Protein AF-A0A6A0B7T6-F1 (afdb_monomer_lite)

Foldseek 3Di:
DDQPDQDQDDCVNCVVVLCVVLVHDDDPLSVLLVVQLVVQSVVLCVLQPPFRFQNVQLVVLVSVLSSVQSSLCSVCVVPQPPQWDDDPNDIDGDDNGSSPVCSVVSNVRGPPPQPDKDFDDDDDDDPDDDDDCQDQRFIATPNDTDTDPPDPPD

Sequence (154 aa):
MSNEAITPINYDAIKDDLMLIVGIDDGEDDSQLRQAYRLASGYLYALVAGEEVDTVKFEALAATALSESAVYRFNRLSEEGMSQRTQDGESITWESDPMEKWAEAIKATIRNKIINWKLIMVSTIDQNERYDLGYRVPLLANGTWYYTNTGRLR

Radius of gyration: 24.78 Å; chains: 1; bounding box: 50×40×74 Å

pLDDT: mean 75.79, std 17.26, range [38.59, 94.56]

Organism: NCBI:txid2709158

InterPro domains:
  IPR021146 Phage gp6-like head-tail connector protein [PF05135] (20-104)

Structure (mmCIF, N/CA/C/O backbone):
data_AF-A0A6A0B7T6-F1
#
_entry.id   AF-A0A6A0B7T6-F1
#
loop_
_atom_site.group_PDB
_atom_site.id
_atom_site.type_symbol
_atom_site.label_atom_id
_atom_site.label_alt_id
_atom_site.label_comp_id
_atom_site.label_asym_id
_atom_site.label_entity_id
_atom_site.label_seq_id
_atom_site.pdbx_PDB_ins_code
_atom_site.Cartn_x
_atom_site.Cartn_y
_atom_site.Cartn_z
_atom_site.occupancy
_atom_site.B_iso_or_equiv
_atom_site.auth_seq_id
_atom_site.auth_comp_id
_atom_site.auth_asym_id
_atom_site.auth_atom_id
_atom_site.pdbx_PDB_model_num
ATOM 1 N N . MET A 1 1 ? -11.657 -10.233 21.503 1.00 42.62 1 MET A N 1
ATOM 2 C CA . MET A 1 1 ? -11.667 -10.314 20.029 1.00 42.62 1 MET A CA 1
ATOM 3 C C . MET A 1 1 ? -10.234 -10.583 19.614 1.00 42.62 1 MET A C 1
ATOM 5 O O . MET A 1 1 ? -9.347 -9.962 20.186 1.00 42.62 1 MET A O 1
ATOM 9 N N . SER A 1 2 ? -9.993 -11.591 18.781 1.00 42.72 2 SER A N 1
ATOM 10 C CA . SER A 1 2 ? -8.654 -11.930 18.297 1.00 42.72 2 SER A CA 1
ATOM 11 C C . SER A 1 2 ? -8.143 -10.802 17.406 1.00 42.72 2 SER A C 1
ATOM 13 O O . SER A 1 2 ? -8.819 -10.423 16.454 1.00 42.72 2 SER A O 1
ATOM 15 N N . ASN A 1 3 ? -6.975 -10.258 17.739 1.00 52.50 3 ASN A N 1
ATOM 16 C CA . ASN A 1 3 ? -6.261 -9.320 16.884 1.00 52.50 3 ASN A CA 1
ATOM 17 C C . ASN A 1 3 ? -5.695 -10.139 15.714 1.00 52.50 3 ASN A C 1
ATOM 19 O O . ASN A 1 3 ? -4.652 -10.777 15.859 1.00 52.50 3 ASN A O 1
ATOM 23 N N . GLU A 1 4 ? -6.443 -10.255 14.616 1.00 64.25 4 GLU A N 1
ATOM 24 C CA . GLU A 1 4 ? -5.940 -10.919 13.413 1.00 64.25 4 GLU A CA 1
ATOM 25 C C . GLU A 1 4 ? -4.796 -10.078 12.854 1.00 64.25 4 GLU A C 1
ATOM 27 O O . GLU A 1 4 ? -4.980 -8.923 12.471 1.00 64.25 4 GLU A O 1
ATOM 32 N N . ALA A 1 5 ? -3.591 -10.643 12.872 1.00 70.75 5 ALA A N 1
ATOM 33 C CA . ALA A 1 5 ? -2.422 -9.977 12.331 1.00 70.75 5 ALA A CA 1
ATOM 34 C C . ALA A 1 5 ? -2.617 -9.751 10.826 1.00 70.75 5 ALA A C 1
ATOM 36 O O . ALA A 1 5 ? -3.005 -10.666 10.096 1.00 70.75 5 A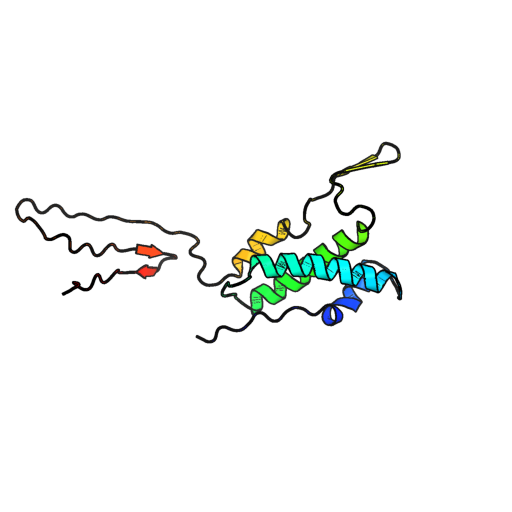LA A O 1
ATOM 37 N N . ILE A 1 6 ? -2.324 -8.533 10.365 1.00 80.56 6 ILE A N 1
ATOM 38 C CA . ILE A 1 6 ? -2.307 -8.208 8.939 1.00 80.56 6 ILE A CA 1
ATOM 39 C C . ILE A 1 6 ? -1.300 -9.140 8.268 1.00 80.56 6 ILE A C 1
ATOM 41 O O . ILE A 1 6 ? -0.122 -9.145 8.628 1.00 80.56 6 ILE A O 1
ATOM 45 N N . THR A 1 7 ? -1.764 -9.928 7.302 1.00 82.31 7 THR A N 1
ATOM 46 C CA . THR A 1 7 ? -0.882 -10.792 6.518 1.00 82.31 7 THR A CA 1
ATOM 47 C C . THR A 1 7 ? -0.217 -9.939 5.440 1.00 82.31 7 THR A C 1
ATOM 49 O O . THR A 1 7 ? -0.927 -9.320 4.643 1.00 82.31 7 THR A O 1
ATOM 52 N N . PRO A 1 8 ? 1.125 -9.845 5.408 1.00 85.56 8 PRO A N 1
ATOM 53 C CA . PRO A 1 8 ? 1.800 -9.127 4.345 1.00 85.56 8 PRO A CA 1
ATOM 54 C C . PRO A 1 8 ? 1.529 -9.794 2.998 1.00 85.56 8 PRO A C 1
ATOM 56 O O . PRO A 1 8 ? 1.643 -11.014 2.872 1.00 85.56 8 PRO A O 1
ATOM 59 N N . ILE A 1 9 ? 1.219 -8.994 1.984 1.00 88.31 9 ILE A N 1
ATOM 60 C CA . ILE A 1 9 ? 1.192 -9.455 0.604 1.00 88.31 9 ILE A CA 1
ATOM 61 C C . ILE A 1 9 ? 2.642 -9.787 0.256 1.00 88.31 9 ILE A C 1
ATOM 63 O O . ILE A 1 9 ? 3.555 -8.986 0.477 1.00 88.31 9 ILE A O 1
ATOM 67 N N . ASN A 1 10 ? 2.887 -11.012 -0.194 1.00 90.56 10 ASN A N 1
ATOM 68 C CA . ASN A 1 10 ? 4.222 -11.408 -0.611 1.00 90.56 10 ASN A CA 1
ATOM 69 C C . ASN A 1 10 ? 4.455 -10.913 -2.043 1.00 90.56 10 ASN A C 1
ATOM 71 O O . ASN A 1 10 ? 3.559 -11.013 -2.877 1.00 90.56 10 ASN A O 1
ATOM 75 N N . TYR A 1 11 ? 5.662 -10.429 -2.333 1.00 91.12 11 TYR A N 1
ATOM 76 C CA . TYR A 1 11 ? 6.073 -10.095 -3.695 1.00 91.12 11 TYR A CA 1
ATOM 77 C C . TYR A 1 11 ? 5.805 -11.254 -4.654 1.00 91.12 11 TYR A C 1
ATOM 79 O O . TYR A 1 11 ? 5.214 -11.056 -5.705 1.00 91.12 11 TYR A O 1
ATOM 87 N N . ASP A 1 12 ? 6.160 -12.478 -4.252 1.00 90.69 12 ASP A N 1
ATOM 88 C CA . ASP A 1 12 ? 6.025 -13.654 -5.115 1.00 90.69 12 ASP A CA 1
ATOM 89 C C . ASP A 1 12 ? 4.553 -13.985 -5.443 1.00 90.69 12 ASP A C 1
ATOM 91 O O . ASP A 1 12 ? 4.292 -14.699 -6.401 1.00 90.69 12 ASP A O 1
ATOM 95 N N . ALA A 1 13 ? 3.588 -13.452 -4.681 1.00 90.19 13 ALA A N 1
ATOM 96 C CA . ALA A 1 13 ? 2.161 -13.630 -4.955 1.00 90.19 13 ALA A CA 1
ATOM 97 C C . ALA A 1 13 ? 1.633 -12.701 -6.061 1.00 90.19 13 ALA A C 1
ATOM 99 O O . ALA A 1 13 ? 0.581 -12.983 -6.623 1.00 90.19 13 ALA A O 1
ATOM 100 N N . ILE A 1 14 ? 2.337 -11.603 -6.350 1.00 90.75 14 ILE A N 1
ATOM 101 C CA . ILE A 1 14 ? 1.947 -10.611 -7.366 1.00 90.75 14 ILE A CA 1
ATOM 102 C C . ILE A 1 14 ? 3.028 -10.403 -8.439 1.00 90.75 14 ILE A C 1
ATOM 104 O O . ILE A 1 14 ? 2.870 -9.563 -9.319 1.00 90.75 14 ILE A O 1
ATOM 108 N N . LYS A 1 15 ? 4.144 -11.139 -8.355 1.00 91.62 15 LYS A N 1
ATOM 109 C CA . LYS A 1 15 ? 5.321 -10.984 -9.219 1.00 91.62 15 LYS A CA 1
ATOM 110 C C . LYS A 1 15 ? 4.952 -11.091 -10.697 1.00 91.62 15 LYS A C 1
ATOM 112 O O . LYS A 1 15 ? 5.321 -10.209 -11.465 1.00 91.62 15 LYS A O 1
ATOM 117 N N . ASP A 1 16 ? 4.222 -12.137 -11.072 1.00 90.69 16 ASP A N 1
ATOM 118 C CA . ASP A 1 16 ? 3.897 -12.415 -12.474 1.00 90.69 16 ASP A CA 1
ATOM 119 C C . ASP A 1 16 ? 3.056 -11.284 -13.088 1.00 90.69 16 ASP A C 1
ATOM 121 O O . ASP A 1 16 ? 3.340 -10.829 -14.196 1.00 90.69 16 ASP A O 1
ATOM 125 N N . ASP A 1 17 ? 2.088 -10.757 -12.332 1.00 90.25 17 ASP A N 1
ATOM 126 C CA . ASP A 1 17 ? 1.274 -9.613 -12.752 1.00 90.25 17 ASP A CA 1
ATOM 127 C C . ASP A 1 17 ? 2.125 -8.345 -12.897 1.00 90.25 17 ASP A C 1
ATOM 129 O O . ASP A 1 17 ? 2.000 -7.613 -13.879 1.00 90.25 17 ASP A O 1
ATOM 133 N N . LEU A 1 18 ? 3.025 -8.084 -11.945 1.00 91.50 18 LEU A N 1
ATOM 134 C CA . LEU A 1 18 ? 3.921 -6.930 -12.006 1.00 91.50 18 LEU A CA 1
ATOM 135 C C . LEU A 1 18 ? 4.860 -6.998 -13.215 1.00 91.50 18 LEU A C 1
ATOM 137 O O . LEU A 1 18 ? 5.015 -5.998 -13.917 1.00 91.50 18 LEU A O 1
ATOM 141 N N . MET A 1 19 ? 5.464 -8.162 -13.464 1.00 90.88 19 MET A N 1
ATOM 142 C CA . MET A 1 19 ? 6.355 -8.389 -14.604 1.00 90.88 19 MET A CA 1
ATOM 143 C C . MET A 1 19 ? 5.618 -8.206 -15.929 1.00 90.88 19 MET A C 1
ATOM 145 O O . MET A 1 19 ? 6.128 -7.543 -16.832 1.00 90.88 19 MET A O 1
ATOM 149 N N . LEU A 1 20 ? 4.385 -8.711 -16.013 1.00 90.38 20 LEU A N 1
ATOM 150 C CA . LEU A 1 20 ? 3.525 -8.526 -17.175 1.00 90.38 20 LEU A CA 1
ATOM 151 C C . LEU A 1 20 ? 3.205 -7.044 -17.422 1.00 90.38 20 LEU A C 1
ATOM 153 O O . LEU A 1 20 ? 3.247 -6.593 -18.565 1.00 90.38 20 LEU A O 1
ATOM 157 N N . ILE A 1 21 ? 2.898 -6.278 -16.368 1.00 89.69 21 ILE A N 1
ATOM 158 C CA . ILE A 1 21 ? 2.550 -4.852 -16.480 1.00 89.69 21 ILE A CA 1
ATOM 159 C C . ILE A 1 21 ? 3.746 -4.013 -16.942 1.00 89.69 21 ILE A C 1
ATOM 161 O O . ILE A 1 21 ? 3.577 -3.105 -17.756 1.00 89.69 21 ILE A O 1
ATOM 165 N N . VAL A 1 22 ? 4.943 -4.292 -16.421 1.00 88.75 22 VAL A N 1
ATOM 166 C CA . VAL A 1 22 ? 6.161 -3.535 -16.766 1.00 88.75 22 VAL A CA 1
ATOM 167 C C . VAL A 1 22 ? 6.874 -4.070 -18.013 1.00 88.75 22 VAL A C 1
ATOM 169 O O . VAL A 1 22 ? 7.765 -3.403 -18.530 1.00 88.75 22 VAL A O 1
ATOM 172 N N . GLY A 1 23 ? 6.452 -5.226 -18.534 1.00 87.44 23 GLY A N 1
ATOM 173 C CA . GLY A 1 23 ? 6.948 -5.801 -19.785 1.00 87.44 23 GLY A CA 1
ATOM 174 C C . GLY A 1 23 ? 8.355 -6.393 -19.687 1.00 87.44 23 GLY A C 1
ATOM 175 O O . GLY A 1 23 ? 9.121 -6.275 -20.643 1.00 87.44 23 GLY A O 1
ATOM 176 N N . ILE A 1 24 ? 8.703 -6.998 -18.547 1.00 86.00 24 ILE A N 1
ATOM 177 C CA . ILE A 1 24 ? 10.014 -7.630 -18.317 1.00 86.00 24 ILE A CA 1
ATOM 178 C C . ILE A 1 24 ? 9.877 -9.155 -18.259 1.00 86.00 24 ILE A C 1
ATOM 180 O O . ILE A 1 24 ? 8.909 -9.658 -17.693 1.00 86.00 24 ILE A O 1
ATOM 184 N N . ASP A 1 25 ? 10.857 -9.878 -18.811 1.00 75.81 25 ASP A N 1
ATOM 185 C CA . ASP A 1 25 ? 10.803 -11.345 -18.927 1.00 75.81 25 ASP A CA 1
ATOM 186 C C . ASP A 1 25 ? 11.765 -12.102 -17.982 1.00 75.81 25 ASP A C 1
ATOM 188 O O . ASP A 1 25 ? 11.377 -13.184 -17.557 1.00 75.81 25 ASP A O 1
ATOM 192 N N . ASP A 1 26 ? 12.956 -11.586 -17.595 1.00 70.50 26 ASP A N 1
ATOM 193 C CA . ASP A 1 26 ? 13.676 -12.013 -16.362 1.00 70.50 26 ASP A CA 1
ATOM 194 C C . ASP A 1 26 ? 15.025 -11.301 -16.072 1.00 70.50 26 ASP A C 1
ATOM 196 O O . ASP A 1 26 ? 15.671 -10.742 -16.962 1.00 70.50 26 ASP A O 1
ATOM 200 N N . GLY A 1 27 ? 15.506 -11.457 -14.825 1.00 65.75 27 GLY A N 1
ATOM 201 C CA . GLY A 1 27 ? 16.924 -11.388 -14.436 1.00 65.75 27 GLY A CA 1
ATOM 202 C C . GLY A 1 27 ? 17.328 -10.190 -13.573 1.00 65.75 27 GLY A C 1
ATOM 203 O O . GLY A 1 27 ? 17.319 -10.252 -12.343 1.00 65.75 27 GLY A O 1
ATOM 204 N N . GLU A 1 28 ? 17.758 -9.108 -14.214 1.00 67.44 28 GLU A N 1
ATOM 205 C CA . GLU A 1 28 ? 18.253 -7.904 -13.529 1.00 67.44 28 GLU A CA 1
ATOM 206 C C . GLU A 1 28 ? 17.087 -6.983 -13.125 1.00 67.44 28 GLU A C 1
ATOM 208 O O . GLU A 1 28 ? 17.045 -6.467 -12.003 1.00 67.44 28 GLU A O 1
ATOM 213 N 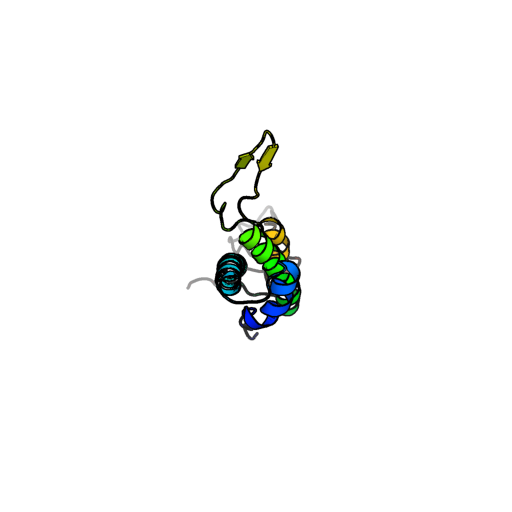N . ASP A 1 29 ? 16.068 -6.908 -13.982 1.00 77.12 29 ASP A N 1
ATOM 214 C CA . ASP A 1 29 ? 14.874 -6.083 -13.791 1.00 77.12 29 ASP A CA 1
ATOM 215 C C . ASP A 1 29 ? 13.934 -6.629 -12.695 1.00 77.12 29 ASP A C 1
ATOM 217 O O . ASP A 1 29 ? 13.266 -5.853 -12.012 1.00 77.12 29 ASP A O 1
ATOM 221 N N . ASP A 1 30 ? 13.944 -7.943 -12.417 1.00 84.50 30 ASP A N 1
ATOM 222 C CA . ASP A 1 30 ? 13.184 -8.527 -11.292 1.00 84.50 30 ASP A CA 1
ATOM 223 C C . ASP A 1 30 ? 13.713 -8.029 -9.939 1.00 84.50 30 ASP A C 1
ATOM 225 O O . ASP A 1 30 ? 12.952 -7.779 -9.002 1.00 84.50 30 ASP A O 1
ATOM 229 N N . SER A 1 31 ? 15.031 -7.838 -9.820 1.00 87.25 31 SER A N 1
ATOM 230 C CA . SER A 1 31 ? 15.641 -7.339 -8.582 1.00 87.25 31 SER A CA 1
ATOM 231 C C . SER A 1 31 ? 15.228 -5.892 -8.290 1.00 87.25 31 SER A C 1
ATOM 233 O O . SER A 1 31 ? 14.919 -5.533 -7.148 1.00 87.25 31 SER A O 1
ATOM 235 N N . GLN A 1 32 ? 15.151 -5.089 -9.348 1.00 88.31 32 GLN A N 1
ATOM 236 C CA . GLN A 1 32 ? 14.711 -3.705 -9.335 1.00 88.31 32 GLN A CA 1
ATOM 237 C C . GLN A 1 32 ? 13.217 -3.589 -9.017 1.00 88.31 32 GLN A C 1
ATOM 239 O O . GLN A 1 32 ? 12.821 -2.814 -8.143 1.00 88.31 32 GLN A O 1
ATOM 244 N N . LEU A 1 33 ? 12.389 -4.420 -9.650 1.00 91.19 33 LEU A N 1
ATOM 245 C CA . LEU A 1 33 ? 10.954 -4.495 -9.392 1.00 91.19 33 LEU A CA 1
ATOM 246 C C . LEU A 1 33 ? 10.659 -4.939 -7.954 1.00 91.19 33 LEU A C 1
ATOM 248 O O . LEU A 1 33 ? 9.837 -4.330 -7.264 1.00 91.19 33 LEU A O 1
ATOM 252 N N . ARG A 1 34 ? 11.407 -5.920 -7.440 1.00 92.38 34 ARG A N 1
ATOM 253 C CA . ARG A 1 34 ? 11.344 -6.340 -6.033 1.00 92.38 34 ARG A CA 1
ATOM 254 C C . ARG A 1 34 ? 11.728 -5.209 -5.078 1.00 92.38 34 ARG A C 1
ATOM 256 O O . ARG A 1 34 ? 11.128 -5.078 -4.008 1.00 92.38 34 ARG A O 1
ATOM 263 N N . GLN A 1 35 ? 12.708 -4.378 -5.431 1.00 90.31 35 GLN A N 1
ATOM 264 C CA . GLN A 1 35 ? 13.083 -3.221 -4.618 1.00 90.31 35 GLN A CA 1
ATOM 265 C C . GLN A 1 35 ? 11.991 -2.144 -4.623 1.00 90.31 35 GLN A C 1
ATOM 267 O O . GLN A 1 35 ? 11.629 -1.648 -3.552 1.00 90.31 35 GLN A O 1
ATOM 272 N N . ALA A 1 36 ? 11.419 -1.838 -5.789 1.00 91.12 36 ALA A N 1
ATOM 273 C CA . ALA A 1 36 ? 10.288 -0.923 -5.920 1.00 91.12 36 ALA A CA 1
ATOM 274 C C . ALA A 1 36 ? 9.086 -1.397 -5.084 1.00 91.12 36 ALA A C 1
ATOM 276 O O . ALA A 1 36 ? 8.511 -0.624 -4.311 1.00 91.12 36 ALA A O 1
ATOM 277 N N . TYR A 1 37 ? 8.779 -2.695 -5.147 1.00 93.75 37 TYR A N 1
ATOM 278 C CA . TYR A 1 37 ? 7.765 -3.328 -4.310 1.00 93.75 37 TYR A CA 1
ATOM 279 C C . TYR A 1 37 ? 8.057 -3.181 -2.813 1.00 93.75 37 TYR A C 1
ATOM 281 O O . TYR A 1 37 ? 7.167 -2.850 -2.028 1.00 93.75 37 TYR A O 1
ATOM 289 N N . ARG A 1 38 ? 9.305 -3.406 -2.386 1.00 93.06 38 ARG A N 1
ATOM 290 C CA . ARG A 1 38 ? 9.702 -3.304 -0.974 1.00 93.06 38 ARG A CA 1
ATOM 291 C C . ARG A 1 38 ? 9.493 -1.894 -0.416 1.00 93.06 38 ARG A C 1
ATOM 293 O O . ARG A 1 38 ? 9.089 -1.747 0.735 1.00 93.06 38 ARG A O 1
ATOM 300 N N . LEU A 1 39 ? 9.759 -0.864 -1.217 1.00 89.81 39 LEU A N 1
ATOM 301 C CA . LEU A 1 39 ? 9.525 0.525 -0.819 1.00 89.81 39 LEU A CA 1
ATOM 302 C C . LEU A 1 39 ? 8.025 0.828 -0.714 1.00 89.81 39 LEU A C 1
ATOM 304 O O . LEU A 1 39 ? 7.581 1.362 0.302 1.00 89.81 39 LEU A O 1
ATOM 308 N N . ALA A 1 40 ? 7.240 0.421 -1.716 1.00 92.69 40 ALA A N 1
ATOM 309 C CA . ALA A 1 40 ? 5.789 0.591 -1.708 1.00 92.69 40 ALA A CA 1
ATOM 310 C C . ALA A 1 40 ? 5.126 -0.133 -0.521 1.00 92.69 40 ALA A C 1
ATOM 312 O O . ALA A 1 40 ? 4.302 0.448 0.185 1.00 92.69 40 ALA A O 1
ATOM 313 N N . SER A 1 41 ? 5.527 -1.377 -0.250 1.00 93.50 41 SER A N 1
ATOM 314 C CA . SER A 1 41 ? 5.027 -2.161 0.890 1.00 93.50 41 SER A CA 1
ATOM 315 C C . SER A 1 41 ? 5.437 -1.576 2.230 1.00 93.50 41 SER A C 1
ATOM 317 O O . SER A 1 41 ? 4.597 -1.489 3.123 1.00 93.50 41 SER A O 1
ATOM 319 N N . GLY A 1 42 ? 6.672 -1.091 2.364 1.00 90.81 42 GLY A N 1
ATOM 320 C CA . GLY A 1 42 ? 7.102 -0.366 3.556 1.00 90.81 42 GLY A CA 1
ATOM 321 C C . GLY A 1 42 ? 6.182 0.812 3.887 1.00 90.81 42 GLY A C 1
ATOM 322 O O . GLY A 1 42 ? 5.738 0.933 5.029 1.00 90.81 42 GLY A O 1
ATOM 323 N N . TYR A 1 43 ? 5.837 1.632 2.890 1.00 89.19 43 TYR A N 1
ATOM 324 C CA . TYR A 1 43 ? 4.921 2.757 3.093 1.00 89.19 43 TYR A CA 1
ATOM 325 C C . TYR A 1 43 ? 3.498 2.292 3.424 1.00 89.19 43 TYR A C 1
ATOM 327 O O . TYR A 1 43 ? 2.911 2.767 4.396 1.00 89.19 43 TYR A O 1
ATOM 335 N N . LEU A 1 44 ? 2.949 1.341 2.658 1.00 93.50 44 LEU A N 1
ATOM 336 C CA . LEU A 1 44 ? 1.606 0.804 2.897 1.00 93.50 44 LEU A CA 1
ATOM 337 C C . LEU A 1 44 ? 1.455 0.306 4.339 1.00 93.50 44 LEU A C 1
ATOM 339 O O . LEU A 1 44 ? 0.508 0.681 5.028 1.00 93.50 44 LEU A O 1
ATOM 343 N N . TYR A 1 45 ? 2.379 -0.538 4.800 1.00 92.31 45 TYR A N 1
ATOM 344 C CA . TYR A 1 45 ? 2.288 -1.128 6.133 1.00 92.31 45 TYR A CA 1
ATOM 345 C C . TYR A 1 45 ? 2.587 -0.120 7.242 1.00 92.31 45 TYR A C 1
ATOM 347 O O . TYR A 1 45 ? 2.058 -0.271 8.340 1.00 92.31 45 TYR A O 1
ATOM 355 N N . ALA A 1 46 ? 3.352 0.941 6.965 1.00 89.88 46 ALA A N 1
ATOM 356 C CA . ALA A 1 46 ? 3.526 2.042 7.907 1.00 89.88 46 ALA A CA 1
ATOM 357 C C . ALA A 1 46 ? 2.213 2.800 8.178 1.00 89.88 46 ALA A C 1
ATOM 359 O O . ALA A 1 46 ? 1.997 3.234 9.306 1.00 89.88 46 ALA A O 1
ATOM 360 N N . LEU A 1 47 ? 1.310 2.914 7.193 1.00 89.44 47 LEU A N 1
ATOM 361 C CA . LEU A 1 47 ? 0.011 3.588 7.365 1.00 89.44 47 LEU A CA 1
ATOM 362 C C . LEU A 1 47 ? -0.936 2.879 8.342 1.00 89.44 47 LEU A C 1
ATOM 364 O O . LEU A 1 47 ? -1.861 3.508 8.853 1.00 89.44 47 LEU A O 1
ATOM 368 N N . VAL A 1 48 ? -0.734 1.581 8.563 1.00 89.38 48 VAL A N 1
ATOM 369 C CA . VAL A 1 48 ? -1.599 0.726 9.393 1.00 89.38 48 VAL A CA 1
ATOM 370 C C . VAL A 1 48 ? -0.843 0.074 10.553 1.00 89.38 48 VAL A C 1
ATOM 372 O O . VAL A 1 48 ? -1.364 -0.808 11.235 1.00 89.38 48 VAL A O 1
ATOM 375 N N . ALA A 1 49 ? 0.408 0.475 10.783 1.00 87.81 49 ALA A N 1
ATOM 376 C CA . ALA A 1 49 ? 1.250 -0.116 11.810 1.00 87.81 49 ALA A CA 1
ATOM 377 C C . ALA A 1 49 ? 0.674 0.145 13.211 1.00 87.81 49 ALA A C 1
ATOM 379 O O . ALA A 1 49 ? 0.523 1.289 13.629 1.00 87.81 49 ALA A O 1
ATOM 380 N N . GLY A 1 50 ? 0.398 -0.930 13.955 1.00 83.81 50 GLY A N 1
ATOM 381 C CA . GLY A 1 50 ? -0.165 -0.849 15.308 1.00 83.81 50 GLY A CA 1
ATOM 382 C C . GLY A 1 50 ? -1.677 -0.615 15.359 1.00 83.81 50 GLY A C 1
ATOM 383 O O . GLY A 1 50 ? -2.231 -0.543 16.454 1.00 83.81 50 GLY A O 1
ATOM 384 N N . GLU A 1 51 ? -2.337 -0.542 14.205 1.00 86.44 51 GLU A N 1
ATOM 385 C CA . GLU A 1 51 ? -3.777 -0.335 14.094 1.00 86.44 51 GLU A CA 1
ATOM 386 C C . GLU A 1 51 ? -4.528 -1.672 14.016 1.00 86.44 51 GLU A C 1
ATOM 388 O O . GLU A 1 51 ? -4.023 -2.671 13.498 1.00 86.44 51 GLU A O 1
ATOM 393 N N . GLU A 1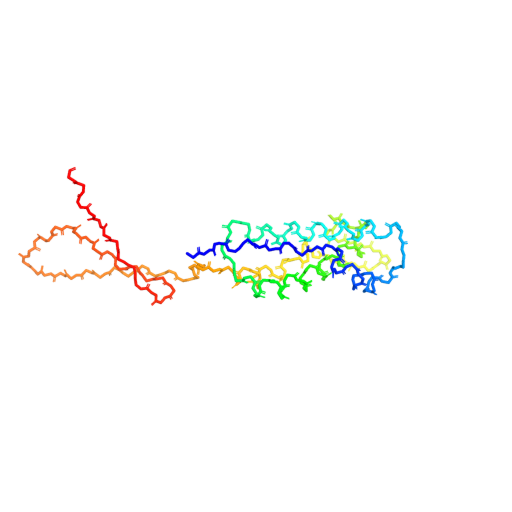 52 ? -5.768 -1.696 14.507 1.00 85.81 52 GLU A N 1
ATOM 394 C CA . GLU A 1 52 ? -6.682 -2.812 14.257 1.00 85.81 52 GLU A CA 1
ATOM 395 C C . GLU A 1 52 ? -7.335 -2.602 12.887 1.00 85.81 52 GLU A C 1
ATOM 397 O O . GLU A 1 52 ? -7.892 -1.540 12.634 1.00 85.81 52 GLU A O 1
ATOM 402 N N . VAL A 1 53 ? -7.289 -3.584 11.985 1.00 88.31 53 VAL A N 1
ATOM 403 C CA . VAL A 1 53 ? -7.691 -3.395 10.579 1.00 88.31 53 VAL A CA 1
ATOM 404 C C . VAL A 1 53 ? -8.760 -4.399 10.153 1.00 88.31 53 VAL A C 1
ATOM 406 O O . VAL A 1 53 ? -8.791 -5.548 10.588 1.00 88.31 53 VAL A O 1
ATOM 409 N N . ASP A 1 54 ? -9.670 -3.958 9.286 1.00 90.19 54 ASP A N 1
ATOM 410 C CA . ASP A 1 54 ? -10.581 -4.814 8.538 1.00 90.19 54 ASP A CA 1
ATOM 411 C C . ASP A 1 54 ? -9.803 -5.560 7.446 1.00 90.19 54 ASP A C 1
ATOM 413 O O . ASP A 1 54 ? -9.653 -5.070 6.326 1.00 90.19 54 ASP A O 1
ATOM 417 N N . THR A 1 55 ? -9.271 -6.728 7.814 1.00 88.19 55 THR A N 1
ATOM 418 C CA . THR A 1 55 ? -8.340 -7.543 7.016 1.00 88.19 55 THR A CA 1
ATOM 419 C C . THR A 1 55 ? -8.835 -7.802 5.596 1.00 88.19 55 THR A C 1
ATOM 421 O O . THR A 1 55 ? -8.076 -7.609 4.653 1.00 88.19 55 THR A O 1
ATOM 424 N N . VAL A 1 56 ? -10.121 -8.118 5.423 1.00 87.69 56 VAL A N 1
ATOM 425 C CA . VAL A 1 56 ? -10.728 -8.384 4.107 1.00 87.69 56 VAL A CA 1
ATOM 426 C C . VAL A 1 56 ? -10.692 -7.150 3.200 1.00 87.69 56 VAL A C 1
ATOM 428 O O . VAL A 1 56 ? -10.331 -7.241 2.028 1.00 87.69 56 VAL A O 1
ATOM 431 N N . LYS A 1 57 ? -11.058 -5.972 3.725 1.00 88.50 57 LYS A N 1
ATOM 432 C CA . LYS A 1 57 ? -11.026 -4.726 2.938 1.00 88.50 57 LYS A CA 1
ATOM 433 C C . LYS A 1 57 ? -9.603 -4.273 2.661 1.00 88.50 57 LYS A C 1
ATOM 435 O O . LYS A 1 57 ? -9.324 -3.768 1.576 1.00 88.50 57 LYS A O 1
ATOM 440 N N . PHE A 1 58 ? -8.731 -4.426 3.652 1.00 91.69 58 PHE A N 1
ATOM 441 C CA . PHE A 1 58 ? -7.331 -4.068 3.523 1.00 91.69 58 PHE A CA 1
ATOM 442 C C . PHE A 1 58 ? -6.644 -4.905 2.454 1.00 91.69 58 PHE A C 1
ATOM 444 O O . PHE A 1 58 ? -6.012 -4.323 1.588 1.00 91.69 58 PHE A O 1
ATOM 451 N N . GLU A 1 59 ? -6.816 -6.226 2.453 1.00 89.88 59 GLU A N 1
ATOM 452 C CA . GLU A 1 59 ? -6.209 -7.118 1.45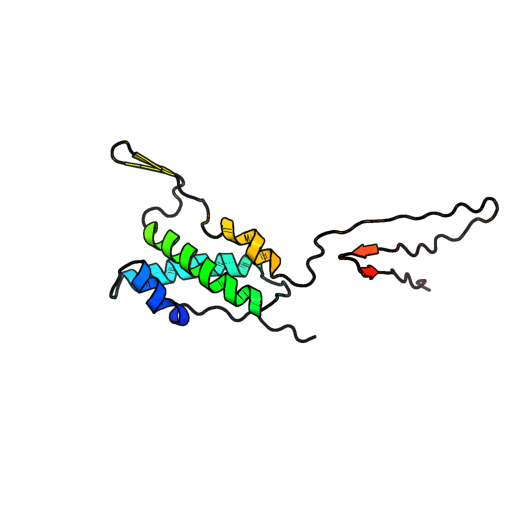9 1.00 89.88 59 GLU A CA 1
ATOM 453 C C . GLU A 1 59 ? -6.623 -6.750 0.026 1.00 89.88 59 GLU A C 1
ATOM 455 O O . GLU A 1 59 ? -5.763 -6.558 -0.836 1.00 89.88 59 GLU A O 1
ATOM 460 N N . ALA A 1 60 ? -7.927 -6.549 -0.206 1.00 86.12 60 ALA A N 1
ATOM 461 C CA . ALA A 1 60 ? -8.456 -6.171 -1.516 1.00 86.12 60 ALA A CA 1
ATOM 462 C C . ALA A 1 60 ? -7.880 -4.837 -2.034 1.00 86.12 60 ALA A C 1
ATOM 464 O O . ALA A 1 60 ? -7.598 -4.690 -3.225 1.00 86.12 60 ALA A O 1
ATOM 465 N N . LEU A 1 61 ? -7.686 -3.861 -1.142 1.00 91.88 61 LEU A N 1
ATOM 466 C CA . LEU A 1 61 ? -7.136 -2.551 -1.492 1.00 91.88 61 LEU A CA 1
ATOM 467 C C . LEU A 1 61 ? -5.608 -2.576 -1.630 1.00 91.88 61 LEU A C 1
ATOM 469 O O . LEU A 1 61 ? -5.054 -1.976 -2.551 1.00 91.88 61 LEU A O 1
ATOM 473 N N . ALA A 1 62 ? -4.933 -3.269 -0.715 1.00 92.19 62 ALA A N 1
ATOM 474 C CA . ALA A 1 62 ? -3.485 -3.335 -0.605 1.00 92.19 62 ALA A CA 1
ATOM 475 C C . ALA A 1 62 ? -2.847 -3.906 -1.870 1.00 92.19 62 ALA A C 1
ATOM 477 O O . ALA A 1 62 ? -1.862 -3.344 -2.339 1.00 92.19 62 ALA A O 1
ATOM 478 N N . ALA A 1 63 ? -3.417 -4.966 -2.455 1.00 90.62 63 ALA A N 1
ATOM 479 C CA . ALA A 1 63 ? -2.878 -5.577 -3.672 1.00 90.62 63 ALA A CA 1
ATOM 480 C C . ALA A 1 63 ? -2.830 -4.580 -4.842 1.00 90.62 63 ALA A C 1
ATOM 482 O O . ALA A 1 63 ? -1.801 -4.433 -5.505 1.00 90.62 63 ALA A O 1
ATOM 483 N N . THR A 1 64 ? -3.920 -3.836 -5.044 1.00 91.62 64 THR A N 1
ATOM 484 C CA . THR A 1 64 ? -4.025 -2.825 -6.106 1.00 91.62 64 THR A CA 1
ATOM 485 C C . THR A 1 64 ? -3.081 -1.652 -5.838 1.00 91.62 64 THR A C 1
ATOM 487 O O . THR A 1 64 ? -2.290 -1.275 -6.703 1.00 91.62 64 THR A O 1
ATOM 490 N N . ALA A 1 65 ? -3.106 -1.115 -4.614 1.00 94.31 65 ALA A N 1
ATOM 491 C CA . ALA A 1 65 ? -2.279 0.021 -4.221 1.00 94.31 65 ALA A CA 1
ATOM 492 C C . ALA A 1 65 ? -0.777 -0.287 -4.322 1.00 94.31 65 ALA A C 1
ATOM 494 O O . ALA A 1 65 ? 0.000 0.545 -4.798 1.00 94.31 65 ALA A O 1
ATOM 495 N N . LEU A 1 66 ? -0.366 -1.493 -3.913 1.00 94.56 66 LEU A N 1
ATOM 496 C CA . LEU A 1 66 ? 1.011 -1.961 -4.043 1.00 94.56 66 LEU A CA 1
ATOM 497 C C . LEU A 1 66 ? 1.417 -2.129 -5.491 1.00 94.56 66 LEU A C 1
ATOM 499 O O . LEU A 1 66 ? 2.511 -1.697 -5.840 1.00 94.56 66 LEU A O 1
ATOM 503 N N . SER A 1 67 ? 0.552 -2.716 -6.316 1.00 93.31 67 SER A N 1
ATOM 504 C CA . SER A 1 67 ? 0.888 -2.979 -7.711 1.00 93.31 67 SER A CA 1
ATOM 505 C C . SER A 1 67 ? 1.130 -1.683 -8.473 1.00 93.31 67 SER A C 1
ATOM 507 O O . SER A 1 67 ? 2.197 -1.497 -9.053 1.00 93.31 67 SER A O 1
ATOM 509 N N . GLU A 1 68 ? 0.205 -0.727 -8.376 1.00 93.75 68 GLU A N 1
ATOM 510 C CA . GLU A 1 68 ? 0.373 0.575 -9.024 1.00 93.75 68 GLU A CA 1
ATOM 511 C C . GLU A 1 68 ? 1.590 1.343 -8.495 1.00 93.75 68 GLU A C 1
ATOM 513 O O . GLU A 1 68 ? 2.341 1.934 -9.271 1.00 93.75 68 GLU A O 1
ATOM 518 N N . SER A 1 69 ? 1.810 1.324 -7.177 1.00 93.31 69 SER A N 1
ATOM 519 C CA . SER A 1 69 ? 2.927 2.047 -6.563 1.00 93.31 69 SER A CA 1
ATOM 520 C C . SER A 1 69 ? 4.280 1.426 -6.912 1.00 93.31 69 SER A C 1
ATOM 522 O O . SER A 1 69 ? 5.248 2.155 -7.127 1.00 93.31 69 SER A O 1
ATOM 524 N N . ALA A 1 70 ? 4.359 0.094 -6.982 1.00 92.88 70 ALA A N 1
ATOM 525 C CA . ALA A 1 70 ? 5.562 -0.627 -7.379 1.00 92.88 70 ALA A CA 1
ATOM 526 C C . ALA A 1 70 ? 5.893 -0.370 -8.853 1.00 92.88 70 ALA A C 1
ATOM 528 O O . ALA A 1 70 ? 7.029 -0.018 -9.153 1.00 92.88 70 ALA A O 1
ATOM 529 N N . VAL A 1 71 ? 4.903 -0.451 -9.748 1.00 92.69 71 VAL A N 1
ATOM 530 C CA . VAL A 1 71 ? 5.060 -0.143 -11.181 1.00 92.69 71 VAL A CA 1
ATOM 531 C C . VAL A 1 71 ? 5.526 1.297 -11.386 1.00 92.69 71 VAL A C 1
ATOM 533 O O . VAL A 1 71 ? 6.487 1.543 -12.111 1.00 92.69 71 VAL A O 1
ATOM 536 N N . TYR A 1 72 ? 4.895 2.258 -10.707 1.00 90.88 72 TYR A N 1
ATOM 537 C CA . TYR A 1 72 ? 5.278 3.665 -10.807 1.00 90.88 72 TYR A CA 1
ATOM 538 C C . TYR A 1 72 ? 6.723 3.905 -10.350 1.00 90.88 72 TYR A C 1
ATOM 540 O O . TYR A 1 72 ? 7.482 4.601 -11.022 1.00 90.88 72 TYR A O 1
ATOM 548 N N . ARG A 1 73 ? 7.130 3.306 -9.222 1.00 89.12 73 ARG A N 1
ATOM 549 C CA . ARG A 1 73 ? 8.511 3.403 -8.722 1.00 89.12 73 ARG A CA 1
ATOM 550 C C . ARG A 1 73 ? 9.503 2.709 -9.645 1.00 89.12 73 ARG A C 1
ATOM 552 O O . ARG A 1 73 ? 10.567 3.265 -9.886 1.00 89.12 73 ARG A O 1
ATOM 559 N N . PHE A 1 74 ? 9.149 1.542 -10.180 1.00 89.88 74 PHE A N 1
ATOM 560 C CA . PHE A 1 74 ? 9.986 0.796 -11.113 1.00 89.88 74 PHE A CA 1
ATOM 561 C C . PHE A 1 74 ? 10.275 1.610 -12.379 1.00 89.88 74 PHE A C 1
ATOM 563 O O . PHE A 1 74 ? 11.434 1.849 -12.709 1.00 89.88 74 PHE A O 1
ATOM 570 N N . ASN A 1 75 ? 9.232 2.157 -13.010 1.00 86.12 75 ASN A N 1
ATOM 571 C CA . ASN A 1 75 ? 9.355 2.987 -14.215 1.00 86.12 75 ASN A CA 1
ATOM 572 C C . ASN A 1 75 ? 10.173 4.273 -13.994 1.00 86.12 75 ASN A C 1
ATOM 574 O O . ASN A 1 75 ? 10.612 4.902 -14.953 1.00 86.12 75 ASN A O 1
ATOM 578 N N . ARG A 1 76 ? 10.375 4.662 -12.731 1.00 84.25 76 ARG A N 1
ATOM 579 C CA . ARG A 1 76 ? 11.098 5.862 -12.306 1.00 84.25 76 ARG A CA 1
ATOM 580 C C . ARG A 1 76 ? 12.350 5.530 -11.486 1.00 84.25 76 ARG A C 1
ATOM 582 O O . ARG A 1 76 ? 12.865 6.396 -10.791 1.00 84.25 76 ARG A O 1
ATOM 589 N N . LEU A 1 77 ? 12.870 4.304 -11.530 1.00 78.94 77 LEU A N 1
ATOM 590 C CA . LEU A 1 77 ? 14.022 3.911 -10.703 1.00 78.94 77 LEU A CA 1
ATOM 591 C C . LEU A 1 77 ? 15.256 4.793 -10.932 1.00 78.94 77 LEU A C 1
ATOM 593 O O . LEU A 1 77 ? 15.944 5.155 -9.981 1.00 78.94 77 LEU A O 1
ATOM 597 N N . SER A 1 78 ? 15.504 5.195 -12.179 1.00 73.94 78 SER A N 1
ATOM 598 C CA . SER A 1 78 ? 16.589 6.117 -12.545 1.00 73.94 78 SER A CA 1
ATOM 599 C C . SER A 1 78 ? 16.327 7.576 -12.143 1.00 73.94 78 SER A C 1
ATOM 601 O O . SER A 1 78 ? 17.229 8.408 -12.241 1.00 73.94 78 SER A O 1
ATOM 603 N N . GLU A 1 79 ? 15.115 7.892 -11.679 1.00 74.25 79 GLU A N 1
ATOM 604 C CA . GLU A 1 79 ? 14.658 9.241 -11.336 1.00 74.25 79 GLU A CA 1
ATOM 605 C C . GLU A 1 79 ? 14.057 9.348 -9.921 1.00 74.25 79 GLU A C 1
ATOM 607 O O . GLU A 1 79 ? 13.439 10.354 -9.563 1.00 74.25 79 GLU A O 1
ATOM 612 N N . GLU A 1 80 ? 14.249 8.325 -9.087 1.00 69.69 80 GLU A N 1
ATOM 613 C CA . GLU A 1 80 ? 13.844 8.326 -7.681 1.00 69.69 80 GLU A CA 1
ATOM 614 C C . GLU A 1 80 ? 14.482 9.513 -6.935 1.00 69.69 80 GLU A C 1
ATOM 616 O O . GLU A 1 80 ? 15.686 9.760 -7.011 1.00 69.69 80 GLU A O 1
ATOM 621 N N . GLY A 1 81 ? 13.656 10.282 -6.218 1.00 66.62 81 GLY A N 1
ATOM 622 C CA . GLY A 1 81 ? 14.079 11.490 -5.501 1.00 66.62 81 GLY A CA 1
ATOM 623 C C . GLY A 1 81 ? 14.061 12.781 -6.328 1.00 66.62 81 GLY A C 1
ATOM 624 O O . GLY A 1 81 ? 14.225 13.858 -5.754 1.00 66.62 81 GLY A O 1
ATOM 625 N N . MET A 1 82 ? 13.808 12.713 -7.640 1.00 73.75 82 MET A N 1
ATOM 626 C CA . MET A 1 82 ? 13.569 13.900 -8.462 1.00 73.75 82 MET A CA 1
ATOM 627 C C . MET A 1 82 ? 12.080 14.261 -8.464 1.00 73.75 82 MET A C 1
ATOM 629 O O . MET A 1 82 ? 11.222 13.429 -8.749 1.00 73.75 82 MET A O 1
ATOM 633 N N . SER A 1 83 ? 11.760 15.521 -8.165 1.00 75.50 83 SER A N 1
ATOM 634 C CA . SER A 1 83 ? 10.392 16.050 -8.282 1.00 75.50 83 SER A CA 1
ATOM 635 C C . SER A 1 83 ? 10.041 16.452 -9.715 1.00 75.50 83 SER A C 1
ATOM 637 O O . SER A 1 83 ? 8.866 16.535 -10.070 1.00 75.50 83 SER A O 1
ATOM 639 N N . GLN A 1 84 ? 11.056 16.712 -10.540 1.00 78.56 84 GLN A N 1
ATOM 640 C CA . GLN A 1 84 ? 10.897 17.178 -11.907 1.00 78.56 84 GLN A CA 1
ATOM 641 C C . GLN A 1 84 ? 12.115 16.787 -12.744 1.00 78.56 84 GLN A C 1
ATOM 643 O O . GLN A 1 84 ? 13.253 16.880 -12.281 1.00 78.56 84 GLN A O 1
ATOM 648 N N . ARG A 1 85 ? 11.870 16.417 -13.998 1.00 79.56 85 ARG A N 1
ATOM 649 C CA . ARG A 1 85 ? 12.884 16.285 -15.045 1.00 79.56 85 ARG A CA 1
ATOM 650 C C . ARG A 1 85 ? 12.507 17.185 -16.211 1.00 79.56 85 ARG A C 1
ATOM 652 O O . ARG A 1 85 ? 11.336 17.285 -16.569 1.00 79.56 85 ARG A O 1
ATOM 659 N N . THR A 1 86 ? 13.508 17.806 -16.825 1.00 80.50 86 THR A N 1
ATOM 660 C CA . THR A 1 86 ? 13.342 18.505 -18.102 1.00 80.50 86 THR A CA 1
ATOM 661 C C . THR A 1 86 ? 14.265 17.865 -19.125 1.00 80.50 86 THR A C 1
ATOM 663 O O . THR A 1 86 ? 15.479 17.854 -18.931 1.00 80.50 86 THR A O 1
ATOM 666 N N . GLN A 1 87 ? 13.698 17.328 -20.201 1.00 78.62 87 GLN A N 1
ATOM 667 C CA . GLN A 1 87 ? 14.445 16.764 -21.322 1.00 78.62 87 GLN A CA 1
ATOM 668 C C . GLN A 1 87 ? 13.781 17.190 -22.630 1.00 78.62 87 GLN A C 1
ATOM 670 O O . GLN A 1 87 ? 12.562 17.177 -22.731 1.00 78.62 87 GLN A O 1
ATOM 675 N N . ASP A 1 88 ? 14.583 17.601 -23.613 1.00 80.19 88 ASP A N 1
ATOM 676 C CA . ASP A 1 88 ? 14.127 17.941 -24.970 1.00 80.19 88 ASP A CA 1
ATOM 677 C C . ASP A 1 88 ? 12.978 18.971 -25.027 1.00 80.19 88 ASP A C 1
ATOM 679 O O . ASP A 1 88 ? 12.178 18.998 -25.956 1.00 80.19 88 ASP A O 1
ATOM 683 N N . GLY A 1 89 ? 12.921 19.869 -24.036 1.00 82.31 89 GLY A N 1
ATOM 684 C CA . GLY A 1 89 ? 11.892 20.909 -23.921 1.00 82.31 89 GLY A CA 1
ATOM 685 C C . GLY A 1 89 ? 10.596 20.454 -23.245 1.00 82.31 89 GLY A C 1
ATOM 686 O O . GLY A 1 89 ? 9.750 21.297 -22.950 1.00 82.31 89 GLY A O 1
ATOM 687 N N . GLU A 1 90 ? 10.459 19.166 -22.932 1.00 72.31 90 GLU A N 1
ATOM 688 C CA . GLU A 1 90 ? 9.362 18.626 -22.136 1.00 72.31 90 GLU A CA 1
ATOM 689 C C . GLU A 1 90 ? 9.745 18.593 -20.658 1.00 72.31 90 GLU A C 1
ATOM 691 O O . GLU A 1 90 ? 10.872 18.254 -20.286 1.00 72.31 90 GLU A O 1
ATOM 696 N N . SER A 1 91 ? 8.795 18.970 -19.803 1.00 80.81 91 SER A N 1
ATOM 697 C CA . SER A 1 91 ? 8.962 18.881 -18.362 1.00 80.81 91 SER A CA 1
ATOM 698 C C . SER A 1 91 ? 7.995 17.869 -17.786 1.00 80.81 91 SER A C 1
ATOM 700 O O . SER A 1 91 ? 6.780 18.009 -17.919 1.00 80.81 91 SER A O 1
ATOM 702 N N . ILE A 1 92 ? 8.553 16.865 -17.124 1.00 79.19 92 ILE A N 1
ATOM 703 C CA . ILE A 1 92 ? 7.795 15.845 -16.422 1.00 79.19 92 ILE A CA 1
ATOM 704 C C . ILE A 1 92 ? 7.887 16.165 -14.938 1.00 79.19 92 ILE A C 1
ATOM 706 O O . ILE A 1 92 ? 8.982 16.299 -14.391 1.00 79.19 92 ILE A O 1
ATOM 710 N N . THR A 1 93 ? 6.728 16.336 -14.307 1.00 79.88 93 THR A N 1
ATOM 711 C CA . THR A 1 93 ? 6.615 16.519 -12.858 1.00 79.88 93 THR A CA 1
ATOM 712 C C . THR A 1 93 ? 6.132 15.220 -12.256 1.00 79.88 93 THR A C 1
ATOM 714 O O . THR A 1 93 ? 5.221 14.581 -12.781 1.00 79.88 93 THR A O 1
ATOM 717 N N . TRP A 1 94 ? 6.742 14.848 -11.146 1.00 78.00 94 TRP A N 1
ATOM 718 C CA . TRP A 1 94 ? 6.527 13.568 -10.522 1.00 78.00 94 TRP A CA 1
ATOM 719 C C . TRP A 1 94 ? 5.862 13.719 -9.157 1.00 78.00 94 TRP A C 1
ATOM 721 O O . TRP A 1 94 ? 6.219 14.599 -8.375 1.00 78.00 94 TRP A O 1
ATOM 731 N N . GLU A 1 95 ? 4.931 12.820 -8.839 1.00 75.81 95 GLU A N 1
ATOM 732 C CA . GLU A 1 95 ? 4.382 12.715 -7.485 1.00 75.81 95 GLU A CA 1
ATOM 733 C C . GLU A 1 95 ? 5.477 12.298 -6.492 1.00 75.81 95 GLU A C 1
ATOM 735 O O . GLU A 1 95 ? 6.336 11.462 -6.811 1.00 75.81 95 GLU A O 1
ATOM 740 N N . SER A 1 96 ? 5.437 12.865 -5.283 1.00 74.88 96 SER A N 1
ATOM 741 C CA . SER A 1 96 ? 6.371 12.556 -4.195 1.00 74.88 96 SER A CA 1
ATOM 742 C C . SER A 1 96 ? 6.296 11.091 -3.778 1.00 74.88 96 SER A C 1
ATOM 744 O O . SER A 1 96 ? 7.328 10.420 -3.724 1.00 74.88 96 SER A O 1
ATOM 746 N N . ASP A 1 97 ? 5.085 10.580 -3.539 1.00 81.56 97 ASP A N 1
ATOM 747 C CA . ASP A 1 97 ? 4.844 9.172 -3.232 1.00 81.56 97 ASP A CA 1
ATOM 748 C C . ASP A 1 97 ? 3.568 8.672 -3.933 1.00 81.56 97 ASP A C 1
ATOM 750 O O . ASP A 1 97 ? 2.479 9.143 -3.603 1.00 81.56 97 ASP A O 1
ATOM 754 N N . PRO A 1 98 ? 3.653 7.697 -4.858 1.00 86.19 98 PRO A N 1
ATOM 755 C CA . PRO A 1 98 ? 2.470 7.163 -5.543 1.00 86.19 98 PRO A CA 1
ATOM 756 C C . PRO A 1 98 ? 1.464 6.483 -4.598 1.00 86.19 98 PRO A C 1
ATOM 758 O O . PRO A 1 98 ? 0.316 6.254 -4.982 1.00 86.19 98 PRO A O 1
ATOM 761 N N . MET A 1 99 ? 1.868 6.158 -3.363 1.00 90.44 99 MET A N 1
ATOM 762 C CA . MET A 1 99 ? 0.984 5.586 -2.347 1.00 90.44 99 MET A CA 1
ATOM 763 C C . MET A 1 99 ? 0.080 6.641 -1.688 1.00 90.44 99 MET A C 1
ATOM 765 O O . MET A 1 99 ? -0.935 6.298 -1.081 1.00 90.44 99 MET A O 1
ATOM 769 N N . GLU A 1 100 ? 0.403 7.932 -1.815 1.00 89.94 100 GLU A N 1
ATOM 770 C CA . GLU A 1 100 ? -0.314 9.022 -1.143 1.00 89.94 100 GLU A CA 1
ATOM 771 C C . GLU A 1 100 ? -1.789 9.089 -1.563 1.00 89.94 100 GLU A C 1
ATOM 773 O O . GLU A 1 100 ? -2.672 9.229 -0.713 1.00 89.94 100 GLU A O 1
ATOM 778 N N . LYS A 1 101 ? -2.086 8.857 -2.849 1.00 90.12 101 LYS A N 1
ATOM 779 C CA . LYS A 1 101 ? -3.465 8.813 -3.369 1.00 90.12 101 LYS A CA 1
ATOM 780 C C . LYS A 1 101 ? -4.320 7.704 -2.741 1.00 90.12 101 LYS A C 1
ATOM 782 O O . LYS A 1 101 ? -5.544 7.811 -2.704 1.00 9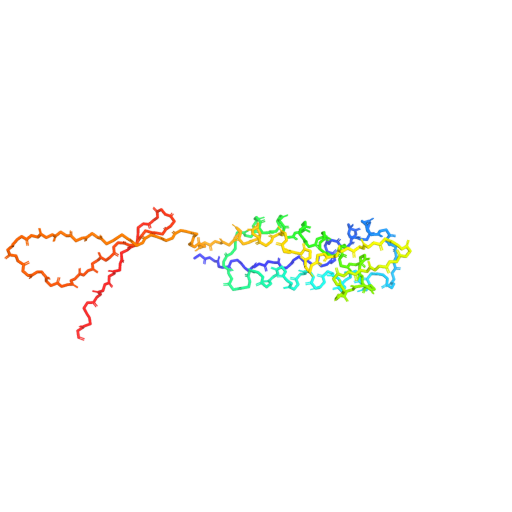0.12 101 LYS A O 1
ATOM 787 N N . TRP A 1 102 ? -3.687 6.652 -2.220 1.00 92.88 102 TRP A N 1
ATOM 788 C CA . TRP A 1 102 ? -4.353 5.526 -1.567 1.00 92.88 102 TRP A CA 1
ATOM 789 C C . TRP A 1 102 ? -4.513 5.718 -0.057 1.00 92.88 102 TRP A C 1
ATOM 791 O O . TRP A 1 102 ? -5.283 4.988 0.570 1.00 92.88 102 TRP A O 1
ATOM 801 N N . ALA A 1 103 ? -3.826 6.696 0.541 1.00 90.62 103 ALA A N 1
ATOM 802 C CA . ALA A 1 103 ? -3.697 6.818 1.990 1.00 90.62 103 ALA A CA 1
ATOM 803 C C . ALA A 1 103 ? -5.049 6.897 2.713 1.00 90.62 103 ALA A C 1
ATOM 805 O O . ALA A 1 103 ? -5.246 6.223 3.723 1.00 90.62 103 ALA A O 1
ATOM 806 N N . GLU A 1 104 ? -6.007 7.673 2.203 1.00 90.25 104 GLU A N 1
ATOM 807 C CA . GLU A 1 104 ? -7.323 7.795 2.844 1.00 90.25 104 GLU A CA 1
ATOM 808 C C . GLU A 1 104 ? -8.163 6.520 2.721 1.00 90.25 104 GLU A C 1
ATOM 810 O O . GLU A 1 104 ? -8.804 6.115 3.694 1.00 90.25 104 GLU A O 1
ATOM 815 N N . ALA A 1 105 ? -8.104 5.833 1.577 1.00 92.00 105 ALA A N 1
ATOM 816 C CA . ALA A 1 105 ? -8.776 4.549 1.394 1.00 92.00 105 ALA A CA 1
ATOM 817 C C . ALA A 1 105 ? -8.172 3.469 2.309 1.00 92.00 105 ALA A C 1
ATOM 819 O O . ALA A 1 105 ? -8.910 2.726 2.954 1.00 92.00 105 ALA A O 1
ATOM 820 N N . ILE A 1 106 ? -6.841 3.434 2.442 1.00 91.75 106 ILE A N 1
ATOM 821 C CA . ILE A 1 106 ? -6.127 2.517 3.341 1.00 91.75 106 ILE A CA 1
ATOM 822 C C . ILE A 1 106 ? -6.514 2.804 4.792 1.00 91.75 106 ILE A C 1
ATOM 824 O O . ILE A 1 106 ? -6.928 1.899 5.514 1.00 91.75 106 ILE A O 1
ATOM 828 N N . LYS A 1 107 ? -6.487 4.069 5.221 1.00 88.62 107 LYS A N 1
ATOM 829 C CA . LYS A 1 107 ? -6.893 4.451 6.582 1.00 88.62 107 LYS A CA 1
ATOM 830 C C . LYS A 1 107 ? -8.371 4.187 6.872 1.00 88.62 107 LYS A C 1
ATOM 832 O O . LYS A 1 107 ? -8.741 4.102 8.040 1.00 88.62 107 LYS A O 1
ATOM 837 N N . ALA A 1 108 ? -9.231 4.096 5.857 1.00 88.81 108 ALA A N 1
ATOM 838 C CA . ALA A 1 108 ? -10.637 3.734 6.036 1.00 88.81 108 ALA A CA 1
ATOM 839 C C . ALA A 1 108 ? -10.829 2.250 6.402 1.00 88.81 108 ALA A C 1
ATOM 841 O O . ALA A 1 108 ? -11.904 1.867 6.861 1.00 88.81 108 ALA A O 1
ATOM 842 N N . THR A 1 109 ? -9.794 1.421 6.237 1.00 89.50 109 THR A N 1
ATOM 843 C CA . THR A 1 109 ? -9.810 0.011 6.651 1.00 89.50 109 THR A CA 1
ATOM 844 C C . THR A 1 109 ? -9.529 -0.174 8.145 1.00 89.50 109 THR A C 1
ATOM 846 O O . THR A 1 109 ? -9.813 -1.240 8.684 1.00 89.50 109 THR A O 1
ATOM 849 N N . ILE A 1 110 ? -9.031 0.854 8.841 1.00 88.19 110 ILE A N 1
ATOM 850 C CA . ILE A 1 110 ? -8.732 0.806 10.278 1.00 88.19 110 ILE A CA 1
ATOM 851 C C . ILE A 1 110 ? -10.040 0.733 11.086 1.00 88.19 110 ILE A C 1
ATOM 853 O O . ILE A 1 110 ? -10.893 1.625 11.027 1.00 88.19 110 ILE A O 1
ATOM 857 N N . ARG A 1 111 ? -10.195 -0.341 11.864 1.00 80.62 111 ARG A N 1
ATOM 858 C CA . ARG A 1 111 ? -11.273 -0.545 12.837 1.00 80.62 111 ARG A CA 1
ATOM 859 C C . ARG A 1 111 ? -11.092 0.406 14.015 1.00 80.62 111 ARG A C 1
ATOM 861 O O . ARG A 1 111 ? -9.990 0.814 14.351 1.00 80.62 111 ARG A O 1
ATOM 868 N N . ASN A 1 112 ? -12.200 0.774 14.654 1.00 70.25 112 ASN A N 1
ATOM 869 C CA . ASN A 1 112 ? -12.211 1.654 15.830 1.00 70.25 112 ASN A CA 1
ATOM 870 C C . ASN A 1 112 ? -11.625 3.062 15.619 1.00 70.25 112 ASN A C 1
ATOM 872 O O . ASN A 1 112 ? -11.497 3.811 16.588 1.00 70.25 112 ASN A O 1
ATOM 876 N N . LYS A 1 113 ? -11.369 3.486 14.372 1.00 63.81 113 LYS A N 1
ATOM 877 C CA . LYS A 1 113 ? -11.074 4.887 14.063 1.00 63.81 113 LYS A CA 1
ATOM 878 C C . LYS A 1 113 ? -12.252 5.736 14.545 1.00 63.81 113 LYS A C 1
ATOM 880 O O . LYS A 1 113 ? -13.365 5.636 14.025 1.00 63.81 113 LYS A O 1
ATOM 885 N N . ILE A 1 114 ? -12.049 6.545 15.582 1.00 59.84 114 ILE A N 1
ATOM 886 C CA . ILE A 1 114 ? -13.040 7.543 15.992 1.00 59.84 114 ILE A CA 1
ATOM 887 C C . ILE A 1 114 ? -12.941 8.675 14.974 1.00 59.84 114 ILE A C 1
ATOM 889 O O . ILE A 1 114 ? -12.082 9.544 15.075 1.00 59.84 114 ILE A O 1
ATOM 893 N N . ILE A 1 115 ? -13.785 8.615 13.944 1.00 59.00 115 ILE A N 1
ATOM 894 C CA . ILE A 1 115 ? -13.762 9.575 12.830 1.00 59.00 115 ILE A CA 1
ATOM 895 C C . ILE A 1 115 ? -14.396 10.896 13.278 1.00 59.00 115 ILE A C 1
ATOM 897 O O . ILE A 1 115 ? -13.974 11.965 12.853 1.00 59.00 115 ILE A O 1
ATOM 901 N N . ASN A 1 116 ? -15.375 10.824 14.185 1.00 55.41 116 ASN A N 1
ATOM 902 C CA . ASN A 1 116 ? -16.055 11.979 14.753 1.00 55.41 116 ASN A CA 1
ATOM 903 C C . ASN A 1 116 ? -16.207 11.799 16.265 1.00 55.41 116 ASN A C 1
ATOM 905 O O . ASN A 1 116 ? -16.889 10.876 16.724 1.00 55.41 116 ASN A O 1
ATOM 909 N N . TRP A 1 117 ? -15.613 12.709 17.033 1.00 49.72 117 TRP A N 1
ATOM 910 C CA . TRP A 1 117 ? -15.902 12.864 18.453 1.00 49.72 117 TRP A CA 1
ATOM 911 C C . TRP A 1 117 ? -16.652 14.180 18.665 1.00 49.72 117 TRP A C 1
ATOM 913 O O . TRP A 1 117 ? -16.305 15.209 18.086 1.00 49.72 117 TRP A O 1
ATOM 923 N N . LYS A 1 118 ? -17.707 14.153 19.484 1.00 51.06 118 LYS A N 1
ATOM 924 C CA . LYS A 1 118 ? -18.417 15.363 19.912 1.00 51.06 118 LYS A CA 1
ATOM 925 C C . LYS A 1 118 ? -18.506 15.366 21.430 1.00 51.06 118 LYS A C 1
ATOM 927 O O . LYS A 1 118 ? -19.134 14.488 22.020 1.00 51.06 118 LYS A O 1
ATOM 932 N N . LEU A 1 119 ? -17.899 16.370 22.059 1.00 51.88 119 LEU A N 1
ATOM 933 C CA . LEU A 1 119 ? -18.088 16.628 23.482 1.00 51.88 119 LEU A CA 1
ATOM 934 C C . LEU A 1 119 ? -19.416 17.370 23.668 1.00 51.88 119 LEU A C 1
ATOM 936 O O . LEU A 1 119 ? -19.565 18.503 23.214 1.00 51.88 119 LEU A O 1
ATOM 940 N N . ILE A 1 120 ? -20.388 16.729 24.316 1.00 54.22 120 ILE A N 1
ATOM 941 C CA . ILE A 1 120 ? -21.656 17.361 24.692 1.00 54.22 120 ILE A CA 1
ATOM 942 C C . ILE A 1 120 ? -21.658 17.506 26.212 1.00 54.22 120 ILE A C 1
ATOM 944 O O . ILE A 1 120 ? -21.805 16.527 26.938 1.00 54.22 120 ILE A O 1
ATOM 948 N N . MET A 1 121 ? -21.492 18.738 26.692 1.00 50.12 121 MET A N 1
ATOM 949 C CA . MET A 1 121 ? -21.672 19.066 28.105 1.00 50.12 121 MET A CA 1
ATOM 950 C C . MET A 1 121 ? -23.124 19.487 28.322 1.00 50.12 121 MET A C 1
ATOM 952 O O . MET A 1 121 ? -23.560 20.496 27.772 1.00 50.12 121 MET A O 1
ATOM 956 N N . VAL A 1 122 ? -23.873 18.718 29.111 1.00 49.88 122 VAL A N 1
ATOM 957 C CA . VAL A 1 122 ? -25.213 19.103 29.571 1.00 49.88 122 VAL A CA 1
ATOM 958 C C . VAL A 1 122 ? -25.102 19.444 31.051 1.00 49.88 122 VAL A C 1
ATOM 960 O O . VAL A 1 122 ? -24.785 18.571 31.856 1.00 49.88 122 VAL A O 1
ATOM 963 N N . SER A 1 123 ? -25.337 20.706 31.413 1.00 49.34 123 SER A N 1
ATOM 964 C CA . SER A 1 123 ? -25.548 21.106 32.804 1.00 49.34 123 SER A CA 1
ATOM 965 C C . SER A 1 123 ? -27.024 21.424 33.019 1.00 49.34 123 SER A C 1
ATOM 967 O O . SER A 1 123 ? -27.639 22.161 32.249 1.00 49.34 123 SER A O 1
ATOM 969 N N . THR A 1 124 ? -27.609 20.855 34.067 1.00 47.69 124 THR A N 1
ATOM 970 C CA . THR A 1 124 ? -28.912 21.273 34.584 1.00 47.69 124 THR A CA 1
ATOM 971 C C . THR A 1 124 ? -28.664 22.172 35.784 1.00 47.69 124 THR A C 1
ATOM 973 O O . THR A 1 124 ? -28.061 21.739 36.764 1.00 47.69 124 THR A O 1
ATOM 976 N N . ILE A 1 125 ? -29.095 23.430 35.698 1.00 45.25 125 ILE A N 1
ATOM 977 C CA . ILE A 1 125 ? -29.152 24.326 36.854 1.00 45.25 125 ILE A CA 1
ATOM 978 C C . ILE A 1 125 ? -30.472 24.034 37.562 1.00 45.25 125 ILE A C 1
ATOM 980 O O . ILE A 1 125 ? -31.529 24.396 37.050 1.00 45.25 125 ILE A O 1
ATOM 984 N N . ASP A 1 126 ? -30.404 23.381 38.719 1.00 47.59 126 ASP A N 1
ATOM 985 C CA . ASP A 1 126 ? -31.472 23.467 39.712 1.00 47.59 126 ASP A CA 1
ATOM 986 C C . ASP A 1 126 ? -31.143 24.641 40.645 1.00 47.59 126 ASP A C 1
ATOM 988 O O . ASP A 1 126 ? -29.998 24.803 41.072 1.00 47.59 126 ASP A O 1
ATOM 992 N N . GLN A 1 127 ? -32.111 25.518 40.901 1.00 50.91 127 GLN A N 1
ATOM 993 C CA . GLN A 1 127 ? -31.871 26.818 41.534 1.00 50.91 127 GLN A CA 1
ATOM 994 C C . GLN A 1 127 ? -31.550 26.735 43.036 1.00 50.91 127 GLN A C 1
ATOM 996 O O . GLN A 1 127 ? -31.268 27.775 43.623 1.00 50.91 127 GLN A O 1
ATOM 1001 N N . ASN A 1 128 ? -31.554 25.548 43.660 1.00 51.00 128 ASN A N 1
ATOM 1002 C CA . ASN A 1 128 ? -31.479 25.445 45.123 1.00 51.00 128 ASN A CA 1
ATOM 1003 C C . ASN A 1 128 ? -30.529 24.401 45.731 1.00 51.00 128 ASN A C 1
ATOM 1005 O O . ASN A 1 128 ? -30.455 24.342 46.956 1.00 51.00 128 ASN A O 1
ATOM 1009 N N . GLU A 1 129 ? -29.739 23.639 44.970 1.00 46.41 129 GLU A N 1
ATOM 1010 C CA . GLU A 1 129 ? -28.795 22.686 45.580 1.00 46.41 129 GLU A CA 1
ATOM 1011 C C . GLU A 1 129 ? -27.412 22.721 44.911 1.00 46.41 129 GLU A C 1
ATOM 1013 O O . GLU A 1 129 ? -27.253 22.552 43.703 1.00 46.41 129 GLU A O 1
ATOM 1018 N N . ARG A 1 130 ? -26.370 22.958 45.725 1.00 43.41 130 ARG A N 1
ATOM 1019 C CA . ARG A 1 130 ? -24.971 22.723 45.341 1.00 43.41 130 ARG A CA 1
ATOM 1020 C C . ARG A 1 130 ? -24.796 21.219 45.149 1.00 43.41 130 ARG A C 1
ATOM 1022 O O . ARG A 1 130 ? -24.611 20.498 46.127 1.00 43.41 130 ARG A O 1
ATOM 1029 N N . TYR A 1 131 ? -24.820 20.761 43.906 1.00 45.19 131 TYR A N 1
ATOM 1030 C CA . TYR A 1 131 ? -24.498 19.375 43.605 1.00 45.19 131 TYR A CA 1
ATOM 1031 C C . TYR A 1 131 ? -22.993 19.178 43.451 1.00 45.19 131 TYR A C 1
ATOM 1033 O O . TYR A 1 131 ? -22.315 19.861 42.682 1.00 45.19 131 TYR A O 1
ATOM 1041 N N . ASP A 1 132 ? -22.505 18.222 44.236 1.00 43.25 132 ASP A N 1
ATOM 1042 C CA . ASP A 1 132 ? -21.193 17.596 44.148 1.00 43.25 132 ASP A CA 1
ATOM 1043 C C . ASP A 1 132 ? -20.907 17.233 42.679 1.00 43.25 132 ASP A C 1
ATOM 1045 O O . ASP A 1 132 ? -21.756 16.647 42.001 1.00 43.25 132 ASP A O 1
ATOM 1049 N N . LEU A 1 133 ? -19.735 17.621 42.173 1.00 40.81 133 LEU A N 1
ATOM 1050 C CA . LEU A 1 133 ? -19.322 17.508 40.769 1.00 40.81 133 LEU A CA 1
ATOM 1051 C C . LEU A 1 133 ? -19.014 16.047 40.389 1.00 40.81 133 LEU A C 1
ATOM 1053 O O . LEU A 1 133 ? -17.922 15.712 39.938 1.00 40.81 133 LEU A O 1
ATOM 1057 N N . GLY A 1 134 ? -19.981 15.150 40.562 1.00 43.94 134 GLY A N 1
ATOM 1058 C CA . GLY A 1 134 ? -19.970 13.795 40.024 1.00 43.94 134 GLY A CA 1
ATOM 1059 C C . GLY A 1 134 ? -20.318 13.810 38.537 1.00 43.94 134 GLY A C 1
ATOM 1060 O O . GLY A 1 134 ? -21.331 13.243 38.132 1.00 43.94 134 GLY A O 1
ATOM 1061 N N . TYR A 1 135 ? -19.524 14.508 37.722 1.00 48.19 135 TYR A N 1
ATOM 1062 C CA . TYR A 1 135 ? -19.761 14.630 36.286 1.00 48.19 135 TYR A CA 1
ATOM 1063 C C . TYR A 1 135 ? -19.623 13.269 35.595 1.00 48.19 135 TYR A C 1
ATOM 1065 O O . TYR A 1 135 ? -18.526 12.822 35.263 1.00 48.19 135 TYR A O 1
ATOM 1073 N N . ARG A 1 136 ? -20.755 12.624 35.304 1.00 52.56 136 ARG A N 1
ATOM 1074 C CA . ARG A 1 136 ? -20.831 11.692 34.178 1.00 52.56 136 ARG A CA 1
ATOM 1075 C C . ARG A 1 136 ? -20.840 12.547 32.921 1.00 52.56 136 ARG A C 1
ATOM 1077 O O . ARG A 1 136 ? -21.878 13.099 32.576 1.00 52.56 136 ARG A O 1
ATOM 1084 N N . VAL A 1 137 ? -19.692 12.703 32.272 1.00 56.38 137 VAL A N 1
ATOM 1085 C CA . VAL A 1 137 ? -19.633 13.342 30.954 1.00 56.38 137 VAL A CA 1
ATOM 1086 C C . VAL A 1 137 ? -20.019 12.276 29.931 1.00 56.38 137 VAL A C 1
ATOM 1088 O O . VAL A 1 137 ? -19.272 11.307 29.773 1.00 56.38 137 VAL A O 1
ATOM 1091 N N . PRO A 1 138 ? -21.188 12.377 29.274 1.00 58.84 138 PRO A N 1
ATOM 1092 C CA . PRO A 1 138 ? -21.528 11.448 28.217 1.00 58.84 138 PRO A CA 1
ATOM 1093 C C . PRO A 1 138 ? -20.669 11.794 26.995 1.00 58.84 138 PRO A C 1
ATOM 1095 O O . PRO A 1 138 ? -20.733 12.898 26.453 1.00 58.84 138 PRO A O 1
ATOM 1098 N N . LEU A 1 139 ? -19.828 10.854 26.578 1.00 60.97 139 LEU A N 1
ATOM 1099 C CA . LEU A 1 139 ? -19.006 10.990 25.382 1.00 60.97 139 LEU A CA 1
ATOM 1100 C C . LEU A 1 139 ? -19.707 10.259 24.237 1.00 60.97 139 LEU A C 1
ATOM 1102 O O . LEU A 1 139 ? -20.031 9.081 24.364 1.00 60.97 139 LEU A O 1
ATOM 1106 N N . LEU A 1 140 ? -19.951 10.952 23.122 1.00 58.25 140 LEU A N 1
ATOM 1107 C CA . LEU A 1 140 ? -20.482 10.342 21.904 1.00 58.25 140 LEU A CA 1
ATOM 1108 C C . LEU A 1 140 ? -19.339 10.165 20.903 1.00 58.25 140 LEU A C 1
ATOM 1110 O O . LEU A 1 140 ? -18.776 11.149 20.414 1.00 58.25 140 LEU A O 1
ATOM 1114 N N . ALA A 1 141 ? -19.021 8.911 20.590 1.00 59.66 141 ALA A N 1
ATOM 1115 C CA . ALA A 1 141 ? -18.029 8.552 19.584 1.00 59.66 141 ALA A CA 1
ATOM 1116 C C . ALA A 1 141 ? -18.628 7.517 18.627 1.00 59.66 141 ALA A C 1
ATOM 1118 O O . ALA A 1 141 ? -19.155 6.494 19.062 1.00 59.66 141 ALA A O 1
ATOM 1119 N N . ASN A 1 142 ? -18.574 7.802 17.321 1.00 61.59 142 ASN A N 1
ATOM 1120 C CA . ASN A 1 142 ? -19.099 6.930 16.259 1.00 61.59 142 ASN A CA 1
ATOM 1121 C C . ASN A 1 142 ? -20.562 6.462 16.469 1.00 61.59 142 ASN A C 1
ATOM 1123 O O . ASN A 1 142 ? -20.911 5.337 16.130 1.00 61.59 142 ASN A O 1
ATOM 1127 N N . GLY A 1 143 ? -21.427 7.306 17.046 1.00 65.00 143 GLY A N 1
ATOM 1128 C CA . GLY A 1 143 ? -22.836 6.965 17.305 1.00 65.00 143 GLY A CA 1
ATOM 1129 C C . GLY A 1 143 ? -23.086 6.136 18.574 1.00 65.00 143 GLY A C 1
ATOM 1130 O O . GLY A 1 143 ? -24.241 5.899 18.918 1.00 65.00 143 GLY A O 1
ATOM 1131 N N . THR A 1 144 ? -22.032 5.758 19.302 1.00 60.75 144 THR A N 1
ATOM 1132 C CA . THR A 1 144 ? -22.108 5.009 20.563 1.00 60.75 144 THR A CA 1
ATOM 1133 C C . THR A 1 144 ? -21.834 5.926 21.753 1.00 60.75 144 THR A C 1
ATOM 1135 O O . THR A 1 144 ? -20.901 6.735 21.732 1.00 60.75 144 THR A O 1
ATOM 1138 N N . TRP A 1 145 ? -22.644 5.796 22.806 1.00 64.62 145 TRP A N 1
ATOM 1139 C CA . TRP A 1 145 ? -22.472 6.537 24.055 1.00 64.62 145 TRP A CA 1
ATOM 1140 C C . TRP A 1 145 ? -21.507 5.822 25.002 1.00 64.62 145 TRP A C 1
ATOM 1142 O O . TRP A 1 145 ? -21.688 4.647 25.319 1.00 64.62 145 TRP A O 1
ATOM 1152 N N . TYR A 1 146 ? -20.524 6.565 25.503 1.00 62.00 146 TYR A N 1
ATOM 1153 C CA . TYR A 1 146 ? -19.571 6.137 26.519 1.00 62.00 146 TYR A CA 1
ATOM 1154 C C . TYR A 1 146 ? -19.785 6.952 27.794 1.00 62.00 146 TYR A C 1
ATOM 1156 O O . TYR A 1 146 ? -19.957 8.172 27.750 1.00 62.00 146 TYR A O 1
ATOM 1164 N N . TYR A 1 147 ? -19.751 6.273 28.940 1.00 61.12 147 TYR A N 1
ATOM 1165 C CA . TYR A 1 147 ? -19.904 6.892 30.254 1.00 61.12 147 TYR A CA 1
ATOM 1166 C C . TYR A 1 147 ? -18.635 6.665 31.069 1.00 61.12 147 TYR A C 1
ATOM 1168 O O . TYR A 1 147 ? -18.246 5.523 31.316 1.00 61.12 147 TYR A O 1
ATOM 1176 N N . THR A 1 148 ? -17.986 7.741 31.513 1.00 55.06 148 THR A N 1
ATOM 1177 C CA . THR A 1 148 ? -16.853 7.629 32.436 1.00 55.06 148 THR A CA 1
ATOM 1178 C C . THR A 1 148 ? -17.378 7.338 33.843 1.00 55.06 148 THR A C 1
ATOM 1180 O O . THR A 1 148 ? -18.020 8.192 34.456 1.00 55.06 148 THR A O 1
ATOM 1183 N N . ASN A 1 149 ? -17.108 6.145 34.376 1.00 47.28 149 ASN A N 1
ATOM 1184 C CA . ASN A 1 149 ? -17.251 5.887 35.809 1.00 47.28 149 ASN A CA 1
ATOM 1185 C C . ASN A 1 149 ? -16.004 6.426 36.514 1.00 47.28 149 ASN A C 1
ATOM 1187 O O . ASN A 1 149 ? -14.976 5.753 36.563 1.00 47.28 149 ASN A O 1
ATOM 1191 N N . THR A 1 150 ? -16.079 7.625 37.086 1.00 48.28 150 THR A N 1
ATOM 1192 C CA . THR A 1 150 ? -15.109 8.033 38.102 1.00 48.28 150 THR A CA 1
ATOM 1193 C C . THR A 1 150 ? -15.503 7.348 39.407 1.00 48.28 150 THR A C 1
ATOM 1195 O O . THR A 1 150 ? -16.327 7.826 40.185 1.00 48.28 150 THR A O 1
ATOM 1198 N N . GLY A 1 151 ? -14.960 6.149 39.628 1.00 41.91 151 GLY A 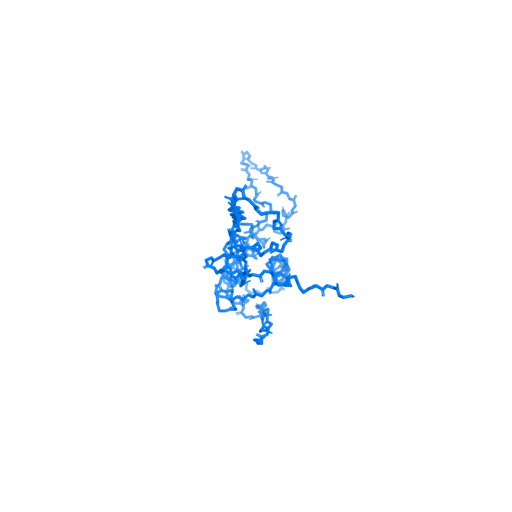N 1
ATOM 1199 C CA . GLY A 1 151 ? -14.970 5.560 40.960 1.00 41.91 151 GLY A CA 1
ATOM 1200 C C . GLY A 1 151 ? -14.290 6.541 41.913 1.00 41.91 151 GLY A C 1
ATOM 1201 O O . GLY A 1 151 ? -13.181 6.993 41.631 1.00 41.91 151 GLY A O 1
ATOM 1202 N N . ARG A 1 152 ? -14.960 6.901 43.015 1.00 39.56 152 ARG A N 1
ATOM 1203 C CA . ARG A 1 152 ? -14.326 7.630 44.120 1.00 39.56 152 ARG A CA 1
ATOM 1204 C C . ARG A 1 152 ? -13.058 6.865 44.505 1.00 39.56 152 ARG A C 1
ATOM 1206 O O . ARG A 1 152 ? -13.162 5.747 45.011 1.00 39.56 152 ARG A O 1
ATOM 1213 N N . LEU A 1 153 ? -11.890 7.460 44.267 1.00 40.72 153 LEU A N 1
ATOM 1214 C CA . LEU A 1 153 ? -10.683 7.083 44.992 1.00 40.72 153 LEU A CA 1
ATOM 1215 C C . LEU A 1 153 ? -11.016 7.281 46.476 1.00 40.72 153 LEU A C 1
ATOM 1217 O O . LEU A 1 153 ? -11.383 8.385 46.883 1.00 40.72 153 LEU A O 1
ATOM 1221 N N . ARG A 1 154 ? -11.032 6.176 47.222 1.00 38.59 154 ARG A N 1
ATOM 1222 C CA . ARG A 1 154 ? -11.056 6.200 48.684 1.00 38.59 154 ARG A CA 1
ATOM 1223 C C . ARG A 1 154 ? -9.669 6.537 49.198 1.00 38.59 154 ARG A C 1
ATOM 1225 O O . ARG A 1 154 ? -8.701 6.055 48.569 1.00 38.59 154 ARG A O 1
#

Secondary structure (DSSP, 8-state):
----PPPPPPHHHHHHHHHHHHT--SSHHHHHHHHHHHHHHHHHHHTTTT--B-HHHHHHHHHHHHHHHHHHHHHTGGGTT-SEEEETTEEEE--S-TTGGGHHHHHTTBTT----EEE-------TT---------EEEETTEEEE-------